Protein AF-A0AAD5Q4D8-F1 (afdb_monomer_lite)

Structure (mmCIF, N/CA/C/O backbone):
data_AF-A0AAD5Q4D8-F1
#
_entry.id   AF-A0AAD5Q4D8-F1
#
loop_
_atom_site.group_PDB
_atom_site.id
_atom_site.type_symbol
_atom_site.label_atom_id
_atom_site.label_alt_id
_atom_site.label_comp_id
_atom_site.label_asym_id
_atom_site.label_entity_id
_atom_site.label_seq_id
_atom_site.pdbx_PDB_ins_code
_atom_site.Cartn_x
_atom_site.Cartn_y
_atom_site.Cartn_z
_atom_site.occupancy
_atom_site.B_iso_or_equiv
_atom_site.auth_seq_id
_atom_site.auth_comp_id
_atom_site.auth_asym_id
_atom_site.auth_atom_id
_atom_site.pdbx_PDB_model_num
ATOM 1 N N . MET A 1 1 ? 11.851 8.445 -8.735 1.00 68.62 1 MET A N 1
ATOM 2 C CA . MET A 1 1 ? 10.484 7.891 -8.629 1.00 68.62 1 MET A CA 1
ATOM 3 C C . MET A 1 1 ? 9.832 8.440 -7.371 1.00 68.62 1 MET A C 1
ATOM 5 O O . MET A 1 1 ? 10.526 8.497 -6.361 1.00 68.62 1 MET A O 1
ATOM 9 N N . PRO A 1 2 ? 8.563 8.876 -7.415 1.00 81.12 2 PRO A N 1
ATOM 10 C CA . PRO A 1 2 ? 7.811 9.200 -6.202 1.00 81.12 2 PRO A CA 1
ATOM 11 C C . PRO A 1 2 ? 7.583 7.943 -5.342 1.00 81.12 2 PRO A C 1
ATOM 13 O O . PRO A 1 2 ? 7.763 6.822 -5.823 1.00 81.12 2 PRO A O 1
ATOM 16 N N . MET A 1 3 ? 7.187 8.123 -4.077 1.00 86.12 3 MET A N 1
ATOM 17 C CA . MET A 1 3 ? 6.773 7.014 -3.205 1.00 86.12 3 MET A CA 1
ATOM 18 C C . MET A 1 3 ? 5.598 6.265 -3.839 1.00 86.12 3 MET A C 1
ATOM 20 O O . MET A 1 3 ? 4.646 6.890 -4.303 1.00 86.12 3 MET A O 1
ATOM 24 N N . HIS A 1 4 ? 5.674 4.939 -3.876 1.00 84.25 4 HIS A N 1
ATOM 25 C CA . HIS A 1 4 ? 4.666 4.085 -4.496 1.00 84.25 4 HIS A CA 1
ATOM 26 C C . HIS A 1 4 ? 4.691 2.689 -3.872 1.00 84.25 4 HIS A C 1
ATOM 28 O O . HIS A 1 4 ? 5.644 2.323 -3.182 1.00 84.25 4 HIS A O 1
ATOM 34 N N . TYR A 1 5 ? 3.649 1.912 -4.159 1.00 85.06 5 TYR A N 1
ATOM 35 C CA . TYR A 1 5 ? 3.668 0.465 -3.996 1.00 85.06 5 TYR A CA 1
ATOM 36 C C . TYR A 1 5 ? 3.875 -0.200 -5.349 1.00 85.06 5 TYR A C 1
ATOM 38 O O . TYR A 1 5 ? 3.224 0.157 -6.336 1.00 85.06 5 TYR A O 1
ATOM 46 N N . ASP A 1 6 ? 4.736 -1.208 -5.380 1.00 82.44 6 ASP A N 1
ATOM 47 C CA . ASP A 1 6 ? 4.909 -2.027 -6.567 1.00 82.44 6 ASP A CA 1
ATOM 48 C C . ASP A 1 6 ? 3.699 -2.934 -6.805 1.00 82.44 6 ASP A C 1
ATOM 50 O O . ASP A 1 6 ? 3.087 -3.472 -5.882 1.00 82.44 6 ASP A O 1
ATOM 54 N N . GLY A 1 7 ? 3.353 -3.116 -8.080 1.00 78.00 7 GLY A N 1
ATOM 55 C CA . GLY A 1 7 ? 2.236 -3.965 -8.508 1.00 78.00 7 GLY A CA 1
ATOM 56 C C . GLY A 1 7 ? 0.906 -3.236 -8.715 1.00 78.00 7 GLY A C 1
ATOM 57 O O . GLY A 1 7 ? 0.113 -3.722 -9.517 1.00 78.00 7 GLY A O 1
ATOM 58 N N . LEU A 1 8 ? 0.716 -2.037 -8.139 1.00 76.31 8 LEU A N 1
ATOM 59 C CA . LEU A 1 8 ? -0.517 -1.236 -8.286 1.00 76.31 8 LEU A CA 1
ATOM 60 C C . LEU A 1 8 ? -0.895 -0.919 -9.737 1.00 76.31 8 LEU A C 1
ATOM 62 O O . LEU A 1 8 ? -2.038 -0.583 -10.018 1.00 76.31 8 LEU A O 1
ATOM 66 N N . PHE A 1 9 ? 0.066 -0.993 -10.658 1.00 73.62 9 PHE A N 1
ATOM 67 C CA . PHE A 1 9 ? -0.108 -0.598 -12.054 1.00 73.62 9 PHE A CA 1
ATOM 68 C C . PHE A 1 9 ? -0.093 -1.774 -13.041 1.00 73.62 9 PHE A C 1
ATOM 70 O O . PHE A 1 9 ? -0.058 -1.569 -14.252 1.00 73.62 9 PHE A O 1
ATOM 77 N N . LYS A 1 10 ? -0.104 -3.018 -12.547 1.00 74.62 10 LYS A N 1
ATOM 78 C CA . LYS A 1 10 ? -0.159 -4.226 -13.384 1.00 74.62 10 LYS A CA 1
ATOM 79 C C . LYS A 1 10 ? -1.554 -4.826 -13.328 1.00 74.62 10 LYS A C 1
ATOM 81 O O . LYS A 1 10 ? -2.130 -4.883 -12.255 1.00 74.62 10 LYS A O 1
ATOM 86 N N . LYS A 1 11 ? -2.093 -5.327 -14.439 1.00 72.50 11 LYS A N 1
ATOM 87 C CA . LYS A 1 11 ? -3.356 -6.083 -14.412 1.00 72.50 11 LYS A CA 1
ATOM 88 C C . LYS A 1 11 ? -3.240 -7.324 -13.512 1.00 72.50 11 LYS A C 1
ATOM 90 O O . LYS A 1 11 ? -2.209 -7.994 -13.533 1.00 72.50 11 LYS A O 1
ATOM 95 N N . LYS A 1 12 ? -4.314 -7.671 -12.785 1.00 69.94 12 LYS A N 1
ATOM 96 C CA . LYS A 1 12 ? -4.396 -8.919 -11.987 1.00 69.94 12 LYS A CA 1
ATOM 97 C C . LYS A 1 12 ? -4.242 -10.172 -12.856 1.00 69.94 12 LYS A C 1
ATOM 99 O O . LYS A 1 12 ? -3.599 -11.137 -12.463 1.00 69.94 12 LYS A O 1
ATOM 104 N N . HIS A 1 13 ? -4.836 -10.128 -14.044 1.00 71.50 13 HIS A N 1
ATOM 105 C CA . HIS A 1 13 ? -4.786 -11.138 -15.099 1.00 71.50 13 HIS A CA 1
ATOM 106 C C . HIS A 1 13 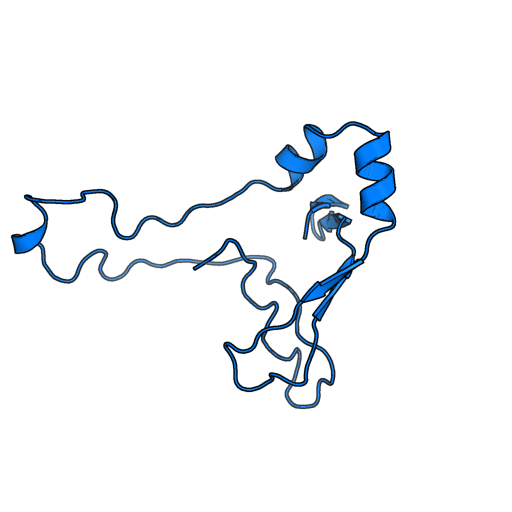? -4.982 -10.440 -16.459 1.00 71.50 13 HIS A C 1
ATOM 108 O O . HIS A 1 13 ? -5.455 -9.301 -16.474 1.00 71.50 13 HIS A O 1
ATOM 114 N N . PRO A 1 14 ? -4.637 -11.065 -17.602 1.00 76.75 14 PRO A N 1
ATOM 115 C CA . PRO A 1 14 ? -4.680 -10.411 -18.919 1.00 76.75 14 PRO A CA 1
ATOM 116 C C . PRO A 1 14 ? -6.019 -9.723 -19.245 1.00 76.75 14 PRO A C 1
ATOM 118 O O . PRO A 1 14 ? -6.035 -8.593 -19.745 1.00 76.75 14 PRO A O 1
ATOM 121 N N . ASP A 1 15 ? -7.122 -10.363 -18.854 1.00 80.62 15 ASP A N 1
ATOM 122 C CA . ASP A 1 15 ? -8.491 -9.895 -19.105 1.00 80.62 15 ASP A CA 1
ATOM 123 C C . ASP A 1 15 ? -9.047 -8.961 -18.013 1.00 80.62 15 ASP A C 1
ATOM 125 O O . ASP A 1 15 ? -10.228 -8.625 -18.024 1.00 80.62 15 ASP A O 1
ATOM 129 N N . SER A 1 16 ? -8.230 -8.561 -17.031 1.00 75.31 16 SER A N 1
ATOM 130 C CA . SER A 1 16 ? -8.683 -7.707 -15.929 1.00 75.31 16 SER A CA 1
ATOM 131 C C . SER A 1 16 ? -8.988 -6.298 -16.428 1.00 75.31 16 SER A C 1
ATOM 133 O O . SER A 1 16 ? -8.157 -5.672 -17.093 1.00 75.31 16 SER A O 1
ATOM 135 N N . THR A 1 17 ? -10.158 -5.787 -16.050 1.00 72.69 17 THR A N 1
ATOM 136 C CA . THR A 1 17 ? -10.568 -4.387 -16.246 1.00 72.69 17 THR A CA 1
ATOM 137 C C . THR A 1 17 ? -10.109 -3.477 -15.105 1.00 72.69 17 THR A C 1
ATOM 139 O O . THR A 1 17 ? -10.343 -2.275 -15.147 1.00 72.69 17 THR A O 1
ATOM 142 N N . GLU A 1 18 ? -9.456 -4.039 -14.088 1.00 67.69 18 GLU A N 1
ATOM 143 C CA . GLU A 1 18 ? -8.897 -3.319 -12.943 1.00 67.69 18 GLU A CA 1
ATOM 144 C C . GLU A 1 18 ? -7.405 -3.632 -12.781 1.00 67.69 18 GLU A C 1
ATOM 146 O O . GLU A 1 18 ? -6.925 -4.728 -13.113 1.00 67.69 18 GLU A O 1
ATOM 151 N N . LEU A 1 19 ? -6.656 -2.667 -12.253 1.00 72.81 19 LEU A N 1
ATOM 152 C CA . LEU A 1 19 ? -5.253 -2.861 -11.901 1.00 72.81 19 LEU A CA 1
ATOM 153 C C . LEU A 1 19 ? -5.100 -3.622 -10.572 1.00 72.81 19 LEU A C 1
ATOM 155 O O . LEU A 1 19 ? -6.006 -3.687 -9.741 1.00 72.81 19 LEU A O 1
ATOM 159 N N . GLY A 1 20 ? -3.944 -4.253 -10.410 1.00 67.88 20 GLY A N 1
ATOM 160 C CA . GLY A 1 20 ? -3.698 -5.344 -9.483 1.00 67.88 20 GLY A CA 1
ATOM 161 C C . GLY A 1 20 ? -3.327 -4.970 -8.062 1.00 67.88 20 GLY A C 1
ATOM 162 O O . GLY A 1 20 ? -3.183 -3.804 -7.710 1.00 67.88 20 GLY A O 1
ATOM 163 N N . ASP A 1 21 ? -3.227 -6.009 -7.234 1.00 69.38 21 ASP A N 1
ATOM 164 C CA . ASP A 1 21 ? -2.966 -5.879 -5.805 1.00 69.38 21 ASP A CA 1
ATOM 165 C C . ASP A 1 21 ? -1.469 -5.713 -5.518 1.00 69.38 21 ASP A C 1
ATOM 167 O O . ASP A 1 21 ? -0.603 -6.218 -6.237 1.00 69.38 21 ASP A O 1
ATOM 171 N N . VAL A 1 22 ? -1.168 -5.027 -4.416 1.00 72.69 22 VAL A N 1
ATOM 172 C CA . VAL A 1 22 ? 0.193 -4.938 -3.876 1.00 72.69 22 VAL A CA 1
ATOM 173 C C . VAL A 1 22 ? 0.627 -6.317 -3.383 1.00 72.69 22 VAL A C 1
ATOM 175 O O . VAL A 1 22 ? -0.082 -6.948 -2.592 1.00 72.69 22 VAL A O 1
ATOM 178 N N . TRP A 1 23 ? 1.804 -6.766 -3.817 1.00 75.12 23 TRP A N 1
ATOM 179 C CA . TRP A 1 23 ? 2.401 -8.017 -3.350 1.00 75.12 23 TRP A CA 1
ATOM 180 C C . TRP A 1 23 ? 2.620 -7.997 -1.835 1.00 75.12 23 TRP A C 1
ATOM 182 O O . TRP A 1 23 ? 3.001 -6.978 -1.262 1.00 75.12 23 TRP A O 1
ATOM 192 N N . LEU A 1 24 ? 2.426 -9.146 -1.182 1.00 79.69 24 LEU A N 1
ATOM 193 C CA . LEU A 1 24 ? 2.633 -9.263 0.265 1.00 79.69 24 LEU A CA 1
ATOM 194 C C . LEU A 1 24 ? 4.109 -9.110 0.661 1.00 79.69 24 LEU A C 1
ATOM 196 O O . LEU A 1 24 ? 4.420 -8.572 1.721 1.00 79.69 24 LEU A O 1
ATOM 200 N N . TYR A 1 25 ? 5.013 -9.579 -0.196 1.00 84.44 25 TYR A N 1
ATOM 201 C CA . TYR A 1 25 ? 6.450 -9.520 0.024 1.00 84.44 25 TYR A CA 1
ATOM 202 C C . TYR A 1 25 ? 7.151 -9.062 -1.242 1.00 84.44 25 TYR A C 1
ATOM 204 O O . TYR A 1 25 ? 6.750 -9.419 -2.351 1.00 84.44 25 TYR A O 1
ATOM 212 N N . GLN A 1 26 ? 8.245 -8.332 -1.055 1.00 88.25 26 GLN A N 1
ATOM 213 C CA . GLN A 1 26 ? 9.153 -7.982 -2.128 1.00 88.25 26 GLN A CA 1
ATOM 214 C C . GLN A 1 26 ? 10.580 -8.314 -1.719 1.00 88.25 26 GLN A C 1
ATOM 216 O O . GLN A 1 26 ? 11.034 -7.940 -0.638 1.00 88.25 26 GLN A O 1
ATOM 221 N N . LEU A 1 27 ? 11.273 -9.044 -2.589 1.00 89.94 27 LEU A N 1
ATOM 222 C CA . LEU A 1 27 ? 12.666 -9.413 -2.404 1.00 89.94 27 LEU A CA 1
ATOM 223 C C . LEU A 1 27 ? 13.517 -8.597 -3.372 1.00 89.94 27 LEU A C 1
ATOM 225 O O . LEU A 1 27 ? 13.306 -8.647 -4.582 1.00 89.94 27 LEU A O 1
ATOM 229 N N . PHE A 1 28 ? 14.496 -7.880 -2.833 1.00 88.38 28 PHE A N 1
ATOM 230 C CA . PHE A 1 28 ? 15.489 -7.158 -3.617 1.00 88.38 28 PHE A CA 1
ATOM 231 C C . PHE A 1 28 ? 16.829 -7.886 -3.504 1.00 88.38 28 PHE A C 1
ATOM 233 O O . PHE A 1 28 ? 17.329 -8.095 -2.400 1.00 88.38 28 PHE A O 1
ATOM 240 N N . HIS A 1 29 ? 17.415 -8.257 -4.642 1.00 90.44 29 HIS A N 1
ATOM 241 C CA . HIS A 1 29 ? 18.767 -8.805 -4.721 1.00 90.44 29 HIS A CA 1
ATOM 242 C C . HIS A 1 29 ? 19.637 -7.835 -5.521 1.00 90.44 29 HIS A C 1
ATOM 244 O O . HIS A 1 29 ? 19.476 -7.698 -6.732 1.00 90.44 29 HIS A O 1
ATOM 250 N N . CYS A 1 30 ? 20.530 -7.128 -4.829 1.00 85.56 30 CYS A N 1
ATOM 251 C CA . CYS A 1 30 ? 21.488 -6.237 -5.471 1.00 85.56 30 CYS A CA 1
ATOM 252 C C . CYS A 1 30 ? 22.630 -7.070 -6.064 1.00 85.56 30 CYS A C 1
ATOM 254 O O . CYS A 1 30 ? 23.427 -7.630 -5.316 1.00 85.56 30 CYS A O 1
ATOM 256 N N . VAL A 1 31 ? 22.678 -7.169 -7.393 1.00 84.81 31 VAL A N 1
ATOM 257 C CA . VAL A 1 31 ? 23.732 -7.900 -8.118 1.00 84.81 31 VAL A CA 1
ATOM 258 C C . VAL A 1 31 ? 24.969 -7.019 -8.315 1.00 84.81 31 VAL A C 1
ATOM 260 O O . VAL A 1 31 ? 26.092 -7.481 -8.146 1.00 84.81 31 VAL A O 1
ATOM 263 N N . GLU A 1 32 ? 24.760 -5.735 -8.605 1.00 78.56 32 GLU A N 1
ATOM 264 C CA . GLU A 1 32 ? 25.804 -4.720 -8.731 1.00 78.56 32 GLU A CA 1
ATOM 265 C C . GLU A 1 32 ? 25.227 -3.372 -8.283 1.00 78.56 32 GLU A C 1
ATOM 267 O O . GLU A 1 32 ? 24.222 -2.911 -8.822 1.00 78.56 32 GLU A O 1
ATOM 272 N N . ALA A 1 33 ? 25.821 -2.759 -7.256 1.00 69.25 33 ALA A N 1
ATOM 273 C CA . ALA A 1 33 ? 25.275 -1.537 -6.662 1.00 69.25 33 ALA A CA 1
ATOM 274 C C . ALA A 1 33 ? 25.566 -0.286 -7.506 1.00 69.25 33 ALA A C 1
ATOM 276 O O . ALA A 1 33 ? 24.747 0.632 -7.524 1.00 69.25 33 ALA A O 1
ATOM 277 N N . TYR A 1 34 ? 26.711 -0.257 -8.204 1.00 69.56 34 TYR A N 1
ATOM 278 C CA . TYR A 1 34 ? 27.156 0.871 -9.025 1.00 69.56 34 TYR A CA 1
ATOM 279 C C . TYR A 1 34 ? 28.044 0.384 -10.179 1.00 69.56 34 TYR A C 1
ATOM 281 O O . TYR A 1 34 ? 29.037 -0.286 -9.900 1.00 69.56 34 TYR A O 1
ATOM 289 N N . PRO A 1 35 ? 27.756 0.765 -11.435 1.00 55.84 35 PRO A N 1
ATOM 290 C CA . PRO A 1 35 ? 28.538 0.324 -12.590 1.00 55.84 35 PRO A CA 1
ATOM 291 C C . PRO A 1 35 ? 29.894 1.036 -12.753 1.00 55.84 35 PRO A C 1
ATOM 293 O O . PRO A 1 35 ? 30.672 0.650 -13.620 1.00 55.84 35 PRO A O 1
ATOM 296 N N . ASP A 1 36 ? 30.217 2.061 -11.948 1.00 57.91 36 ASP A N 1
ATOM 297 C 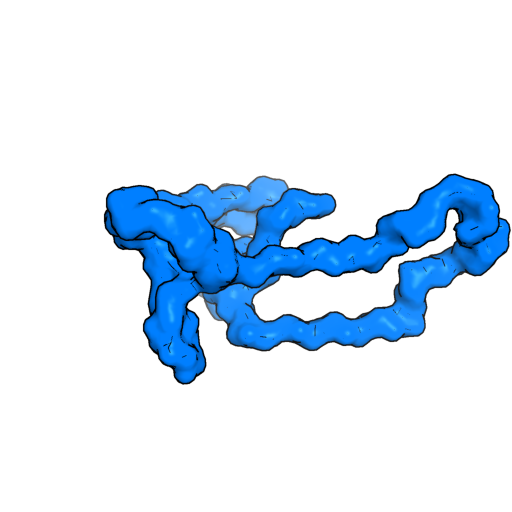CA . ASP A 1 36 ? 31.514 2.746 -12.034 1.00 57.91 36 ASP A CA 1
ATOM 298 C C . ASP A 1 36 ? 32.077 3.129 -10.652 1.00 57.91 36 ASP A C 1
ATOM 300 O O . ASP A 1 36 ? 31.665 4.103 -10.019 1.00 57.91 36 ASP A O 1
ATOM 304 N N . GLN A 1 37 ? 33.050 2.351 -10.169 1.00 55.62 37 GLN A N 1
ATOM 305 C CA . GLN A 1 37 ? 33.747 2.632 -8.907 1.00 55.62 37 GLN A CA 1
ATOM 306 C C . GLN A 1 37 ? 34.686 3.846 -9.008 1.00 55.62 37 GLN A C 1
ATOM 308 O O . GLN A 1 37 ? 35.019 4.440 -7.978 1.00 55.62 37 GLN A O 1
ATOM 313 N N . SER A 1 38 ? 35.087 4.243 -10.224 1.00 56.88 38 SER A N 1
ATOM 314 C CA . SER A 1 38 ? 36.055 5.323 -10.464 1.00 56.88 38 SER A CA 1
ATOM 315 C C . SER A 1 38 ? 35.458 6.731 -10.327 1.00 56.88 38 SER A C 1
ATOM 317 O O . SER A 1 38 ? 36.192 7.685 -10.079 1.00 56.88 38 SER A O 1
ATOM 319 N N . GLN A 1 39 ? 34.128 6.855 -10.393 1.00 53.50 39 GLN A N 1
ATOM 320 C CA . GLN A 1 39 ? 33.391 8.116 -10.216 1.00 53.50 39 GLN A CA 1
ATOM 321 C C . GLN A 1 39 ? 32.873 8.316 -8.778 1.00 53.50 39 GLN A C 1
ATOM 323 O O . GLN A 1 39 ? 32.307 9.355 -8.453 1.00 53.50 39 GLN A O 1
ATOM 328 N N . SER A 1 40 ? 33.084 7.341 -7.885 1.00 52.91 40 SER A N 1
ATOM 329 C CA . SER A 1 40 ? 32.443 7.292 -6.558 1.00 52.91 40 SER A CA 1
ATOM 330 C C . SER A 1 40 ? 33.033 8.224 -5.491 1.00 52.91 40 SER A C 1
ATOM 332 O O . SER A 1 40 ? 32.493 8.308 -4.387 1.00 52.91 40 SER A O 1
ATOM 334 N N . GLN A 1 41 ? 34.136 8.922 -5.778 1.00 51.69 41 GLN A N 1
ATOM 335 C CA . GLN A 1 41 ? 34.847 9.714 -4.763 1.00 51.69 41 GLN A CA 1
ATOM 336 C C . GLN A 1 41 ? 34.595 11.223 -4.849 1.00 51.69 41 GLN A C 1
ATOM 338 O O . GLN A 1 41 ? 34.945 11.947 -3.918 1.00 51.69 41 GLN A O 1
ATOM 343 N N . THR A 1 42 ? 33.943 11.715 -5.904 1.00 53.56 42 THR A N 1
ATOM 344 C CA . THR A 1 42 ? 33.655 13.145 -6.064 1.00 53.56 42 THR A CA 1
ATOM 345 C C . THR A 1 42 ? 32.232 13.336 -6.581 1.00 53.56 42 THR A C 1
ATOM 347 O O . THR A 1 42 ? 31.977 13.112 -7.755 1.00 53.56 42 THR A O 1
ATOM 350 N N . GLN A 1 43 ? 31.347 13.788 -5.686 1.00 50.19 43 GLN A N 1
ATOM 351 C CA . GLN A 1 43 ? 29.907 14.056 -5.858 1.00 50.19 43 GLN A CA 1
ATOM 352 C C . GLN A 1 43 ? 28.971 12.832 -5.754 1.00 50.19 43 GLN A C 1
ATOM 354 O O . GLN A 1 43 ? 28.812 12.027 -6.662 1.00 50.19 43 GLN A O 1
ATOM 359 N N . ASP A 1 44 ? 28.310 12.782 -4.593 1.00 48.12 44 ASP A N 1
ATOM 360 C CA . ASP A 1 44 ? 27.146 11.980 -4.205 1.00 48.12 44 ASP A CA 1
ATOM 361 C C . ASP A 1 44 ? 27.335 10.483 -3.918 1.00 48.12 44 ASP A C 1
ATOM 363 O O . ASP A 1 44 ? 26.792 9.598 -4.577 1.00 48.12 44 ASP A O 1
ATOM 367 N N . SER A 1 45 ? 27.890 10.217 -2.731 1.00 51.09 45 SER A N 1
ATOM 368 C CA . SER A 1 45 ? 27.696 8.984 -1.943 1.00 51.09 45 SER A CA 1
ATOM 369 C C . SER A 1 45 ? 26.224 8.681 -1.563 1.00 51.09 45 SER A C 1
ATOM 371 O O . SER A 1 45 ? 25.955 7.851 -0.691 1.00 51.09 45 SER A O 1
ATOM 373 N N . GLN A 1 46 ? 25.252 9.359 -2.187 1.00 54.72 46 GLN A N 1
ATOM 374 C CA . GLN A 1 46 ? 23.812 9.242 -1.936 1.00 54.72 46 GLN A CA 1
ATOM 375 C C . GLN A 1 46 ? 23.033 8.500 -3.032 1.00 54.72 46 GLN A C 1
ATOM 377 O O . GLN A 1 46 ? 21.868 8.160 -2.819 1.00 54.72 46 GLN A O 1
ATOM 382 N N . ASN A 1 47 ? 23.645 8.209 -4.180 1.00 65.25 47 ASN A N 1
ATOM 383 C CA . ASN A 1 47 ? 22.947 7.562 -5.291 1.00 65.25 47 ASN A CA 1
ATOM 384 C C . ASN A 1 47 ? 22.603 6.090 -4.968 1.00 65.25 47 ASN A C 1
ATOM 386 O O . ASN A 1 47 ? 23.348 5.411 -4.269 1.00 65.25 47 ASN A O 1
ATOM 390 N N . GLY A 1 48 ? 21.462 5.582 -5.450 1.00 70.62 48 GLY A N 1
ATOM 391 C CA . GLY A 1 48 ? 21.100 4.149 -5.395 1.00 70.62 48 GLY A CA 1
ATOM 392 C C . GLY A 1 48 ? 20.419 3.629 -4.115 1.00 70.62 48 GLY A C 1
ATOM 393 O O . GLY A 1 48 ? 20.066 2.453 -4.049 1.00 70.62 48 GLY A O 1
ATOM 394 N N . ARG A 1 49 ? 20.186 4.464 -3.092 1.00 78.75 49 ARG A N 1
ATOM 395 C CA . ARG A 1 49 ? 19.446 4.047 -1.883 1.00 78.75 49 ARG A CA 1
ATOM 396 C C . ARG A 1 49 ? 17.944 3.962 -2.163 1.00 78.75 49 ARG A C 1
ATOM 398 O O . ARG A 1 49 ? 17.379 4.846 -2.799 1.00 78.75 49 ARG A O 1
ATOM 405 N N . THR A 1 50 ? 17.286 2.941 -1.617 1.00 85.62 50 THR A N 1
ATOM 406 C CA . THR A 1 50 ? 15.817 2.835 -1.635 1.00 85.62 50 THR A CA 1
ATOM 407 C C . THR A 1 50 ? 15.251 3.315 -0.303 1.00 85.62 50 THR A C 1
ATOM 409 O O . THR A 1 50 ? 15.674 2.853 0.758 1.00 85.62 50 THR A O 1
ATOM 412 N N . LEU A 1 51 ? 14.312 4.259 -0.354 1.00 89.50 51 LEU A N 1
ATOM 413 C CA . LEU A 1 51 ? 13.605 4.760 0.821 1.00 89.50 51 LEU A CA 1
ATOM 414 C C . LEU A 1 51 ? 12.332 3.941 1.052 1.00 89.50 51 LEU A C 1
ATOM 416 O O . LEU A 1 51 ? 11.573 3.696 0.120 1.00 89.50 51 LEU A O 1
ATOM 420 N N . PHE A 1 52 ? 12.083 3.577 2.309 1.00 92.50 52 PHE A N 1
ATOM 421 C CA . PHE A 1 52 ? 10.868 2.887 2.733 1.00 92.50 52 PHE A CA 1
ATOM 422 C C . PHE A 1 52 ? 10.142 3.696 3.802 1.00 92.50 52 PHE A C 1
ATOM 424 O O . PHE A 1 52 ? 10.765 4.345 4.645 1.00 92.50 52 PHE A O 1
ATOM 431 N N . THR A 1 53 ? 8.816 3.598 3.808 1.00 91.75 53 THR A N 1
ATOM 432 C CA . THR A 1 53 ? 7.966 4.220 4.822 1.00 91.75 53 THR A CA 1
ATOM 433 C C . THR A 1 53 ? 7.120 3.167 5.519 1.00 91.75 53 THR A C 1
ATOM 435 O O . THR A 1 53 ? 6.489 2.329 4.881 1.00 91.75 53 THR A O 1
ATOM 438 N N . HIS A 1 54 ? 7.089 3.221 6.852 1.00 92.56 54 HIS A N 1
ATOM 439 C CA . HIS A 1 54 ? 6.279 2.316 7.659 1.00 92.56 54 HIS A CA 1
ATOM 440 C C . HIS A 1 54 ? 4.870 2.895 7.843 1.00 92.56 54 HIS A C 1
ATOM 442 O O . HIS A 1 54 ? 4.624 3.674 8.762 1.00 92.56 54 HIS A O 1
ATOM 448 N N . THR A 1 55 ? 3.916 2.479 7.011 1.00 92.62 55 THR A N 1
ATOM 449 C CA . THR A 1 55 ? 2.584 3.111 6.977 1.00 92.62 55 THR A CA 1
ATOM 450 C C . THR A 1 55 ? 1.740 2.915 8.232 1.00 92.62 55 T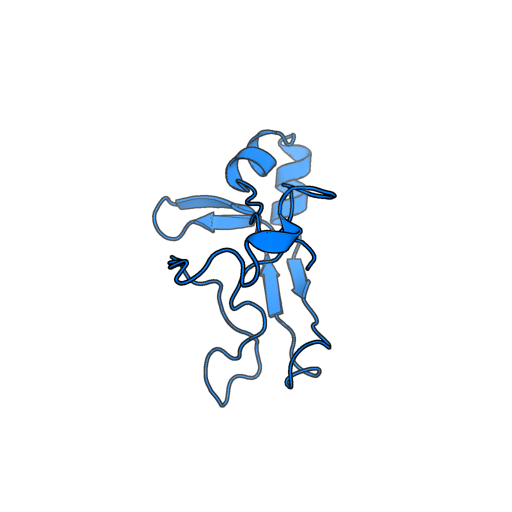HR A C 1
ATOM 452 O O . THR A 1 55 ? 1.028 3.831 8.622 1.00 92.62 55 THR A O 1
ATOM 455 N N . ARG A 1 56 ? 1.876 1.791 8.944 1.00 92.44 56 ARG A N 1
ATOM 456 C CA . ARG A 1 56 ? 1.255 1.626 10.275 1.00 92.44 56 ARG A CA 1
ATOM 457 C C . ARG A 1 56 ? 1.698 2.709 11.269 1.00 92.44 56 ARG A C 1
ATOM 459 O O . ARG A 1 56 ? 0.876 3.203 12.027 1.00 92.44 56 ARG A O 1
ATOM 466 N N . ARG A 1 57 ? 2.984 3.094 11.263 1.00 93.00 57 ARG A N 1
ATOM 467 C CA . ARG A 1 57 ? 3.483 4.168 12.142 1.00 93.00 57 ARG A CA 1
ATOM 468 C C . ARG A 1 57 ? 2.902 5.518 11.740 1.00 93.00 57 ARG A C 1
ATOM 470 O O . ARG A 1 57 ? 2.431 6.234 12.608 1.00 93.00 57 ARG A O 1
ATOM 477 N N . LEU A 1 58 ? 2.827 5.793 10.434 1.00 92.25 58 LEU A N 1
ATOM 478 C CA . LEU A 1 58 ? 2.157 6.998 9.942 1.00 92.25 58 LEU A CA 1
ATOM 479 C C . LEU A 1 58 ? 0.713 7.095 10.440 1.00 92.25 58 LEU A C 1
ATOM 481 O O . LEU A 1 58 ? 0.306 8.154 10.892 1.00 92.25 58 LEU A O 1
ATOM 485 N N . LEU A 1 59 ? -0.053 5.999 10.391 1.00 94.31 59 LEU A N 1
ATOM 486 C CA . LEU A 1 59 ? -1.426 5.990 10.903 1.00 94.31 59 LEU A CA 1
ATOM 487 C C . LEU A 1 59 ? -1.500 6.164 12.427 1.00 94.31 59 LEU A C 1
ATOM 489 O O . LEU A 1 59 ? -2.457 6.759 12.927 1.00 94.31 59 LEU A O 1
ATOM 493 N N . ALA A 1 60 ? -0.517 5.646 13.165 1.00 93.44 60 ALA A N 1
ATOM 494 C CA . ALA A 1 60 ? -0.451 5.784 14.617 1.00 93.44 60 ALA A CA 1
ATOM 495 C C . ALA A 1 60 ? -0.220 7.242 15.051 1.00 93.44 60 ALA A C 1
ATOM 497 O O . ALA A 1 60 ? -0.766 7.659 16.070 1.00 93.44 60 ALA A O 1
ATOM 498 N N . ASP A 1 61 ? 0.515 8.014 14.247 1.00 95.81 61 ASP A N 1
ATOM 499 C CA . ASP A 1 61 ? 0.807 9.430 14.502 1.00 95.81 61 ASP A CA 1
ATOM 500 C C . ASP A 1 61 ? -0.397 10.357 14.232 1.00 95.81 61 ASP A C 1
ATOM 502 O O . ASP A 1 61 ? -0.389 11.526 14.622 1.00 95.81 61 ASP A O 1
ATOM 506 N N . LEU A 1 62 ? -1.449 9.853 13.578 1.00 95.81 62 LEU A N 1
ATOM 507 C CA . LEU A 1 62 ? -2.681 10.601 13.326 1.00 95.81 62 LEU A CA 1
ATOM 508 C C . LEU A 1 62 ? -3.604 10.617 14.552 1.00 95.81 62 LEU A C 1
ATOM 510 O O . LEU A 1 62 ? -3.629 9.691 15.367 1.00 95.81 62 LEU A O 1
ATOM 514 N N . THR A 1 63 ? -4.444 11.646 14.647 1.00 97.75 63 THR A N 1
ATOM 515 C CA . THR A 1 63 ? -5.564 11.650 15.596 1.00 97.75 63 THR A CA 1
ATOM 516 C C . THR A 1 63 ? -6.636 10.643 15.171 1.00 97.75 63 THR A C 1
ATOM 518 O O . THR A 1 63 ? -6.728 10.259 14.003 1.00 97.75 63 THR A O 1
ATOM 521 N N . GLU A 1 64 ? -7.497 10.228 16.104 1.00 96.31 64 GLU A N 1
ATOM 522 C CA . GLU A 1 64 ? -8.591 9.309 15.762 1.00 96.31 64 GLU A CA 1
ATOM 523 C C . GLU A 1 64 ? -9.576 9.928 14.761 1.00 96.31 64 GLU A C 1
ATOM 525 O O . GLU A 1 64 ? -10.032 9.250 13.847 1.00 96.31 64 GLU A O 1
ATOM 530 N N . GLU A 1 65 ? -9.836 11.234 14.860 1.00 97.62 65 GLU A N 1
ATOM 531 C CA . GLU A 1 65 ? -10.660 11.953 13.883 1.00 97.62 65 GLU A CA 1
ATOM 532 C C . GLU A 1 65 ? -10.052 11.893 12.471 1.00 97.62 65 GLU A C 1
ATOM 534 O O . GLU A 1 65 ? -10.757 11.650 11.489 1.00 97.62 65 GLU A O 1
ATOM 539 N N . GLN A 1 66 ? -8.732 12.074 12.353 1.00 97.06 66 GLN A N 1
ATOM 540 C CA . GLN A 1 66 ? -8.027 11.961 11.077 1.00 97.06 66 GLN A CA 1
ATOM 541 C C . GLN A 1 66 ? -8.097 10.534 10.526 1.00 97.06 66 GLN A C 1
ATOM 543 O O . GLN A 1 66 ? -8.418 10.362 9.349 1.00 97.06 66 GLN A O 1
ATOM 548 N N . ARG A 1 67 ? -7.860 9.514 11.362 1.00 96.00 67 ARG A N 1
ATOM 549 C CA . ARG A 1 67 ? -7.995 8.107 10.952 1.00 96.00 67 ARG A CA 1
ATOM 550 C C . ARG A 1 67 ? -9.402 7.795 10.463 1.00 96.00 67 ARG A C 1
ATOM 552 O O . ARG A 1 67 ? -9.554 7.216 9.393 1.00 96.00 67 ARG A O 1
ATOM 559 N N . GLU A 1 68 ? -10.427 8.244 11.176 1.00 96.19 68 GLU A N 1
ATOM 560 C CA . GLU A 1 68 ? -11.821 7.991 10.814 1.00 96.19 68 GLU A CA 1
ATOM 561 C C . GLU A 1 68 ? -12.218 8.643 9.481 1.00 96.19 68 GLU A C 1
ATOM 563 O O . GLU A 1 68 ? -12.989 8.078 8.702 1.00 96.19 68 GLU A O 1
ATOM 568 N N . ARG A 1 69 ? -11.654 9.815 9.168 1.00 96.62 69 ARG A N 1
ATOM 569 C CA . ARG A 1 69 ? -11.801 10.429 7.840 1.00 96.62 69 ARG A CA 1
ATOM 570 C C . ARG A 1 69 ? -11.133 9.589 6.752 1.00 96.62 69 ARG A C 1
ATOM 572 O O . ARG A 1 69 ? -11.717 9.422 5.685 1.00 96.62 69 ARG A O 1
ATOM 579 N N . LEU A 1 70 ? -9.945 9.047 7.017 1.00 95.81 70 LEU A N 1
ATOM 580 C CA . LEU A 1 70 ? -9.216 8.209 6.060 1.00 95.81 70 LEU A CA 1
ATOM 581 C C . LEU A 1 70 ? -9.874 6.839 5.845 1.00 95.81 70 LEU A C 1
ATOM 583 O O . LEU A 1 70 ? -9.892 6.369 4.713 1.00 95.81 70 LEU A O 1
ATOM 587 N N . ARG A 1 71 ? -10.496 6.233 6.868 1.00 95.31 71 ARG A N 1
ATOM 588 C CA . ARG A 1 71 ? -11.274 4.983 6.716 1.00 95.31 71 ARG A CA 1
ATOM 589 C C . ARG A 1 71 ? -12.414 5.108 5.703 1.00 95.31 71 ARG A C 1
ATOM 591 O O . ARG A 1 71 ? -12.811 4.120 5.097 1.00 95.31 71 ARG A O 1
ATOM 598 N N . LYS A 1 72 ? -12.937 6.322 5.514 1.00 95.88 72 LYS A N 1
ATOM 599 C CA . LYS A 1 72 ? -14.017 6.636 4.561 1.00 95.88 72 LYS A CA 1
ATOM 600 C C . LYS A 1 72 ? -13.497 7.066 3.191 1.00 95.88 72 LYS A C 1
ATOM 602 O O . LYS A 1 72 ? -14.292 7.267 2.276 1.00 95.88 72 LYS A O 1
ATOM 607 N N . ALA A 1 73 ? -12.187 7.247 3.050 1.00 95.38 73 ALA A N 1
ATOM 608 C CA . ALA A 1 73 ? -11.571 7.715 1.824 1.00 95.38 73 ALA A CA 1
ATOM 609 C C . ALA A 1 73 ? -11.155 6.541 0.930 1.00 95.38 73 ALA A C 1
ATOM 611 O O . ALA A 1 73 ? -10.681 5.501 1.386 1.00 95.38 73 ALA A O 1
ATOM 612 N N . THR A 1 74 ? -11.311 6.744 -0.373 1.00 92.56 74 THR A N 1
ATOM 613 C CA . THR A 1 74 ? -10.847 5.833 -1.420 1.00 92.56 74 THR A CA 1
ATOM 614 C C . THR A 1 74 ? -9.956 6.618 -2.368 1.00 92.56 74 THR A C 1
ATOM 616 O O . THR A 1 74 ? -10.285 7.744 -2.745 1.00 92.56 74 THR A O 1
ATOM 619 N N . LEU A 1 75 ? -8.822 6.033 -2.732 1.00 87.94 75 LEU A N 1
ATOM 620 C CA . LEU A 1 75 ? -7.888 6.577 -3.704 1.00 87.94 75 LEU A CA 1
ATOM 621 C C . LEU A 1 75 ? -8.105 5.906 -5.051 1.00 87.94 75 LEU A C 1
ATOM 623 O O . LEU A 1 75 ? -8.327 4.697 -5.133 1.00 87.94 75 LEU A O 1
ATOM 627 N N . VAL A 1 76 ? -8.012 6.713 -6.104 1.00 86.50 76 VAL A N 1
ATOM 628 C CA . VAL A 1 76 ? -7.989 6.238 -7.484 1.00 86.50 76 VAL A CA 1
ATOM 629 C C . VAL A 1 76 ? -6.618 6.564 -8.054 1.00 86.50 76 VAL A C 1
ATOM 631 O O . VAL A 1 76 ? -6.254 7.734 -8.179 1.00 86.50 76 VAL A O 1
ATOM 634 N N . TYR A 1 77 ? -5.846 5.527 -8.356 1.00 79.75 77 TYR A N 1
ATOM 635 C CA . TYR A 1 77 ? -4.508 5.651 -8.913 1.00 79.75 77 TYR A CA 1
ATOM 636 C C . TYR A 1 77 ? -4.590 5.537 -10.430 1.00 79.75 77 TYR A C 1
ATOM 638 O O . TYR A 1 77 ? -5.166 4.590 -10.971 1.00 79.75 77 TYR A O 1
ATOM 646 N N . TYR A 1 78 ? -3.952 6.498 -11.086 1.00 76.44 78 TYR A N 1
ATOM 647 C CA . TYR A 1 78 ? -3.775 6.566 -12.528 1.00 76.44 78 TYR A CA 1
ATOM 648 C C . TYR A 1 78 ? -2.278 6.536 -12.811 1.00 76.44 78 TYR A C 1
ATOM 650 O O . TYR A 1 78 ? -1.497 7.157 -12.086 1.00 76.44 78 TYR A O 1
ATOM 658 N N . SER A 1 79 ? -1.861 5.844 -13.865 1.00 67.75 79 SER A N 1
ATOM 659 C CA . SER A 1 79 ? -0.468 5.870 -14.298 1.00 67.75 79 SER A CA 1
ATOM 660 C C . SER A 1 79 ? -0.392 5.966 -15.809 1.00 67.75 79 SER A C 1
ATOM 662 O O . SER A 1 79 ? -0.768 5.036 -16.509 1.00 67.75 79 SER A O 1
ATOM 664 N N . GLY A 1 80 ? 0.154 7.080 -16.300 1.00 63.75 80 GLY A N 1
ATOM 665 C CA . GLY A 1 80 ? 0.571 7.215 -17.698 1.00 63.75 80 GLY A CA 1
ATOM 666 C C . GLY A 1 80 ? 1.949 6.604 -17.979 1.00 63.75 80 GLY A C 1
ATOM 667 O O . GLY A 1 80 ? 2.498 6.823 -19.050 1.00 63.75 80 GLY A O 1
ATOM 668 N N . ILE A 1 81 ? 2.551 5.908 -17.004 1.00 62.50 81 ILE A N 1
ATOM 669 C CA . ILE A 1 81 ? 3.914 5.358 -17.107 1.00 62.50 81 ILE A CA 1
ATOM 670 C C . ILE A 1 81 ? 3.912 3.948 -17.728 1.00 62.50 81 ILE A C 1
ATOM 672 O O . ILE A 1 81 ? 4.958 3.482 -18.168 1.00 62.50 81 ILE A O 1
ATOM 676 N N . LEU A 1 82 ? 2.766 3.258 -17.783 1.00 61.34 82 LEU A N 1
ATOM 677 C CA . LEU A 1 82 ? 2.648 1.893 -18.318 1.00 61.34 82 LEU A CA 1
ATOM 678 C C . LEU A 1 82 ? 1.557 1.801 -19.395 1.00 61.34 82 LEU A C 1
ATOM 680 O O . LEU A 1 82 ? 0.627 2.601 -19.392 1.00 61.34 82 LEU A O 1
ATOM 684 N N . ASP A 1 83 ? 1.632 0.769 -20.245 1.00 61.84 83 ASP A N 1
ATOM 685 C CA . ASP A 1 83 ? 0.767 0.496 -21.419 1.00 61.84 83 ASP A CA 1
ATOM 686 C C . ASP A 1 83 ? -0.745 0.289 -21.127 1.00 61.84 83 ASP A C 1
ATOM 688 O O . ASP A 1 83 ? -1.491 -0.192 -21.977 1.00 61.84 83 ASP A O 1
ATOM 692 N N . ASN A 1 84 ? -1.222 0.604 -19.919 1.00 68.06 84 ASN A N 1
ATOM 693 C CA . ASN A 1 84 ? -2.616 0.456 -19.485 1.00 68.06 84 ASN A CA 1
ATOM 694 C C . ASN A 1 84 ? -3.175 1.784 -18.943 1.00 68.06 84 ASN A C 1
ATOM 696 O O . ASN A 1 84 ? -3.812 1.817 -17.893 1.00 68.06 84 ASN A O 1
ATOM 700 N N . ASP A 1 85 ? -2.908 2.876 -19.650 1.00 67.50 85 ASP A N 1
ATOM 701 C CA . ASP A 1 85 ? -3.315 4.253 -19.330 1.00 67.50 85 ASP A CA 1
ATOM 702 C C . ASP A 1 85 ? -4.827 4.455 -19.092 1.00 67.50 85 ASP A C 1
ATOM 704 O O . ASP A 1 85 ? -5.233 5.348 -18.349 1.00 67.50 85 ASP A O 1
ATOM 708 N N . HIS A 1 86 ? -5.659 3.608 -19.694 1.00 73.94 86 HIS A N 1
ATOM 709 C CA . HIS A 1 86 ? -7.115 3.590 -19.555 1.00 73.94 86 HIS A CA 1
ATOM 710 C C . HIS A 1 86 ? -7.614 2.840 -18.311 1.00 73.94 86 HIS A C 1
ATOM 712 O O . HIS A 1 86 ? -8.815 2.859 -18.035 1.00 73.94 86 HIS A O 1
ATOM 718 N N . LEU A 1 87 ? -6.735 2.156 -17.574 1.00 74.62 87 LEU A N 1
ATOM 719 C CA . LEU A 1 87 ? -7.106 1.401 -16.383 1.00 74.62 87 LEU A CA 1
ATOM 720 C C . LEU A 1 87 ? -6.771 2.164 -15.106 1.00 74.62 87 LEU A C 1
ATOM 722 O O . LEU A 1 87 ? -5.773 2.876 -15.010 1.00 74.62 87 LEU A O 1
ATOM 726 N N . VAL A 1 88 ? -7.606 1.950 -14.092 1.00 78.69 88 VAL A N 1
ATOM 727 C CA . VAL A 1 88 ? -7.449 2.551 -12.770 1.00 78.69 88 VAL A CA 1
ATOM 728 C C . VAL A 1 88 ? -7.286 1.480 -11.706 1.00 78.69 88 VAL A C 1
ATOM 730 O O . VAL A 1 88 ? -7.822 0.374 -11.819 1.00 78.69 88 VAL A O 1
ATOM 733 N N . HIS A 1 89 ? -6.547 1.820 -10.654 1.00 79.44 89 HIS A N 1
ATOM 734 C CA . HIS A 1 89 ? -6.595 1.079 -9.402 1.00 79.44 89 HIS A CA 1
ATOM 735 C C . HIS A 1 89 ? -7.431 1.873 -8.410 1.00 79.44 89 HIS A C 1
ATOM 737 O O . HIS A 1 89 ? -7.167 3.055 -8.193 1.00 79.44 89 HIS A O 1
ATOM 743 N N . VAL A 1 90 ? -8.419 1.235 -7.794 1.00 84.06 90 VAL A N 1
ATOM 744 C CA . VAL A 1 9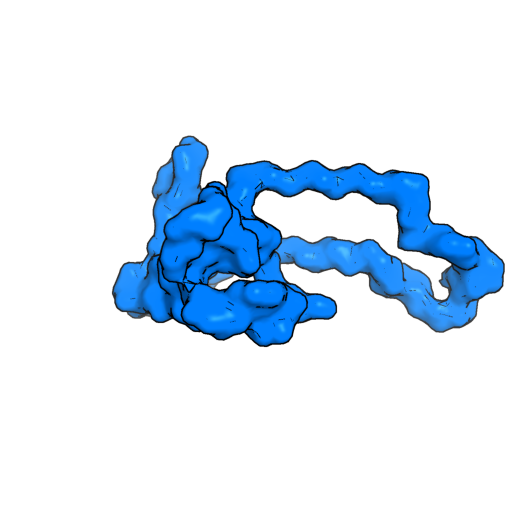0 ? -9.241 1.847 -6.750 1.00 84.06 90 VAL A CA 1
ATOM 745 C C . VAL A 1 90 ? -8.945 1.115 -5.448 1.00 84.06 90 VAL A C 1
ATOM 747 O O . VAL A 1 90 ? -9.159 -0.091 -5.363 1.00 84.06 90 VAL A O 1
ATOM 750 N N . SER A 1 91 ? -8.447 1.829 -4.438 1.00 85.25 91 SER A N 1
ATOM 751 C CA . SER A 1 91 ? -8.137 1.248 -3.125 1.00 85.25 91 SER A CA 1
ATOM 752 C C . SER A 1 91 ? -8.667 2.133 -2.004 1.00 85.25 91 SER A C 1
ATOM 754 O O . SER A 1 91 ? -8.452 3.347 -2.042 1.00 85.25 91 SER A O 1
ATOM 756 N N . PRO A 1 92 ? -9.299 1.566 -0.962 1.00 91.56 92 PRO A N 1
ATOM 757 C CA . PRO A 1 92 ? -9.452 2.265 0.308 1.00 91.56 92 PRO A CA 1
ATOM 758 C C . PRO A 1 92 ? -8.086 2.728 0.825 1.00 91.56 92 PRO A C 1
ATOM 760 O O . PRO A 1 92 ? -7.089 2.024 0.638 1.00 91.56 92 PRO A O 1
ATOM 763 N N . VAL A 1 93 ? -8.043 3.889 1.486 1.00 92.75 93 VAL A N 1
ATOM 764 C CA . VAL A 1 93 ? -6.790 4.407 2.070 1.00 92.75 93 VAL A CA 1
ATOM 765 C C . VAL A 1 93 ? -6.317 3.519 3.213 1.00 92.75 93 VAL A C 1
ATOM 767 O O . VAL A 1 93 ? -5.128 3.242 3.333 1.00 92.75 93 VAL A O 1
ATOM 770 N N . ILE A 1 94 ? -7.242 3.090 4.075 1.00 94.38 94 ILE A N 1
ATOM 771 C CA . ILE A 1 94 ? -6.946 2.218 5.211 1.00 94.38 94 ILE A CA 1
ATOM 772 C C . ILE A 1 94 ? -7.520 0.837 4.931 1.00 94.38 94 ILE A C 1
ATOM 774 O O . ILE A 1 94 ? -8.707 0.698 4.640 1.00 94.38 94 ILE A O 1
ATOM 778 N N . ILE A 1 95 ? -6.674 -0.182 5.057 1.00 91.56 95 ILE A N 1
ATOM 779 C CA . ILE A 1 95 ? -7.066 -1.588 4.945 1.00 91.56 95 ILE A CA 1
ATOM 780 C C . ILE A 1 95 ? -6.465 -2.402 6.100 1.00 91.56 95 ILE A C 1
ATOM 782 O O . ILE A 1 95 ? -5.426 -2.012 6.645 1.00 91.56 95 ILE A O 1
ATOM 786 N N . PRO A 1 96 ? -7.059 -3.549 6.468 1.00 91.94 96 PRO A N 1
ATOM 787 C CA . PRO A 1 96 ? -6.413 -4.492 7.371 1.00 91.94 96 PRO A CA 1
ATOM 788 C C . PRO A 1 96 ? -5.247 -5.196 6.665 1.00 91.94 96 PRO A C 1
ATOM 790 O O . PRO A 1 96 ? -5.373 -5.680 5.537 1.00 91.94 96 PRO A O 1
ATOM 793 N N . HIS A 1 97 ? -4.103 -5.292 7.337 1.00 89.75 97 HIS A N 1
ATOM 794 C CA . HIS A 1 97 ? -2.965 -6.063 6.856 1.00 89.75 97 HIS A CA 1
ATOM 795 C C . HIS A 1 97 ? -3.336 -7.558 6.808 1.00 89.75 97 HIS A C 1
ATOM 797 O O . HIS A 1 97 ? -3.780 -8.103 7.820 1.00 89.75 97 HIS A O 1
ATOM 803 N N . PRO A 1 98 ? -3.123 -8.267 5.684 1.00 86.38 98 PRO A N 1
ATOM 804 C CA . PRO A 1 98 ? -3.695 -9.602 5.467 1.00 86.38 98 PRO A CA 1
ATOM 805 C C . PRO A 1 98 ? -3.152 -10.691 6.404 1.00 86.38 98 PRO A C 1
ATOM 807 O O . PRO A 1 98 ? -3.774 -11.739 6.536 1.00 86.38 98 PRO A O 1
ATOM 810 N N . VAL A 1 99 ? -2.002 -10.464 7.051 1.00 89.38 99 VAL A N 1
ATOM 811 C CA . VAL A 1 99 ? -1.397 -11.430 7.989 1.00 89.38 99 VAL A CA 1
ATOM 812 C C . VAL A 1 99 ? -1.676 -11.075 9.448 1.00 89.38 99 VAL A C 1
ATOM 814 O O . VAL A 1 99 ? -1.875 -11.963 10.268 1.00 89.38 99 VAL A O 1
ATOM 817 N N . THR A 1 100 ? -1.662 -9.786 9.793 1.00 91.38 100 THR A N 1
ATOM 818 C CA . THR A 1 100 ? -1.716 -9.334 11.198 1.00 91.38 100 THR A CA 1
ATOM 819 C C . THR A 1 100 ? -3.072 -8.753 11.586 1.00 91.38 100 THR A C 1
ATOM 821 O O . THR A 1 100 ? -3.339 -8.598 12.771 1.00 91.38 100 THR A O 1
ATOM 824 N N . GLY A 1 101 ? -3.920 -8.407 10.614 1.00 91.94 101 GLY A N 1
ATOM 825 C CA . GLY A 1 101 ? -5.210 -7.747 10.824 1.00 91.94 101 GLY A CA 1
ATOM 826 C C . GLY A 1 101 ? -5.121 -6.268 11.215 1.00 91.94 101 GLY A C 1
ATOM 827 O O . GLY A 1 101 ? -6.144 -5.593 11.253 1.00 91.94 101 GLY A O 1
ATOM 828 N N . GLU A 1 102 ? -3.926 -5.745 11.489 1.00 92.50 102 GLU A N 1
ATOM 829 C CA . GLU A 1 102 ? -3.726 -4.349 11.888 1.00 92.50 102 GLU A CA 1
ATOM 830 C C . GLU A 1 102 ? -4.008 -3.373 10.741 1.00 92.50 102 GLU A C 1
ATOM 832 O O . GLU A 1 102 ? -3.757 -3.680 9.575 1.00 92.50 102 GLU A O 1
ATOM 837 N N . GLU A 1 103 ? -4.457 -2.163 11.072 1.00 94.19 103 GLU A N 1
ATOM 838 C CA . GLU A 1 103 ? -4.683 -1.108 10.084 1.00 94.19 103 GLU A CA 1
ATOM 839 C C . GLU A 1 103 ? -3.363 -0.621 9.460 1.00 94.19 103 GLU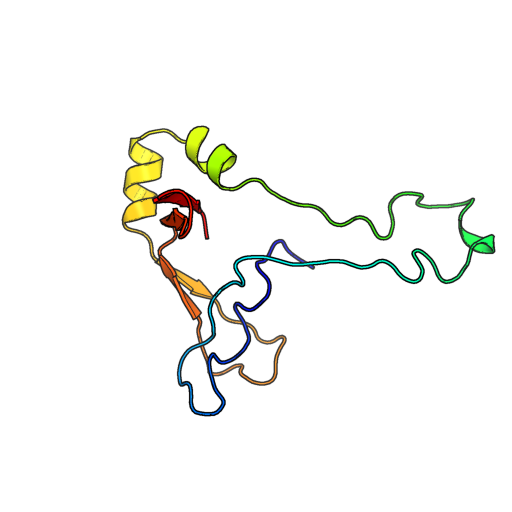 A C 1
ATOM 841 O O . GLU A 1 103 ? -2.396 -0.284 10.153 1.00 94.19 103 GLU A O 1
ATOM 846 N N . ILE A 1 104 ? -3.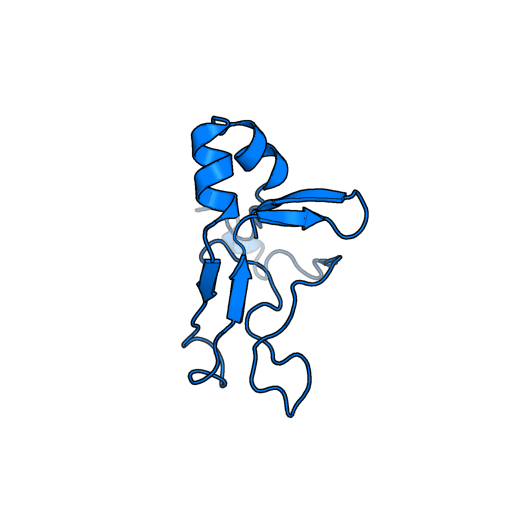340 -0.545 8.129 1.00 93.06 104 ILE A N 1
ATOM 847 C CA . ILE A 1 104 ? -2.246 0.030 7.339 1.00 93.06 104 ILE A CA 1
ATOM 848 C C . ILE A 1 104 ? -2.792 1.050 6.340 1.00 93.06 104 ILE A C 1
ATOM 850 O O . ILE A 1 104 ? -3.922 0.916 5.875 1.00 93.06 104 ILE A O 1
ATOM 854 N N . SER A 1 105 ? -1.977 2.053 5.991 1.00 90.81 105 SER A N 1
ATOM 855 C CA . SER A 1 105 ? -2.263 2.909 4.832 1.00 90.81 105 SER A CA 1
ATOM 856 C C . SER A 1 105 ? -1.778 2.204 3.571 1.00 90.81 105 SER A C 1
ATOM 858 O O . SER A 1 105 ? -0.671 1.653 3.600 1.00 90.81 105 SER A O 1
ATOM 860 N N . ARG A 1 106 ? -2.575 2.252 2.503 1.00 84.50 106 ARG A N 1
ATOM 861 C CA . ARG A 1 106 ? -2.243 1.825 1.140 1.00 84.50 106 ARG A CA 1
ATOM 862 C C . ARG A 1 106 ? -2.466 2.982 0.164 1.00 84.50 106 ARG A C 1
ATOM 864 O O . ARG A 1 106 ? -3.372 3.797 0.432 1.00 84.50 106 ARG A O 1
#

InterPro domains:
  IPR003819 TauD/TfdA-like domain [PF02668] (12-102)
  IPR042098 Glutarate 2-hydroxylase superfamily [G3DSA:3.60.130.10] (1-105)

Radius of gyration: 17.85 Å; chains: 1; bounding box: 50×26×37 Å

Secondary structure (DSSP, 8-state):
--S--TTTTSBSSTT-SSB-PPPS------S-S-S-GGGTTSS-TTTTPPP---HHHHHHTS-HHHHHHHHT-EEEE--TTSS-TT--EEEESEEE-TTT--EEE-

pLDDT: mean 80.0, std 13.63, range [48.12, 97.75]

Organism: Pythium insidiosum (NCBI:txid114742)

Sequence (106 aa):
MPMHYDGLFKKKHPDSTELGDVWLYQLFHCVEAYPDQSQSQTQDSQNGRTLFTHTRRLLADLTEEQRERLRKATLVYYSGILDNDHLVHVSPVIIPHPVTGEEISR

Foldseek 3Di:
DPDDAPQQADAPDPPRLAGDDGDLDDDDDCPDQDPDPPPCPPDDPPPRDDDDDFQLVVLVPDDPVVNVVQQPDKDWDADPPDPPRVHIHIGRQWDQNPPPRGIGGD